Protein AF-A0A2V7HXX5-F1 (afdb_monomer_lite)

pLDDT: mean 82.72, std 11.66, range [48.97, 94.56]

Secondary structure (DSSP, 8-state):
--TTSSSSPPEEEE---HHHHHH-----TTPEE--HHHHHTT-------TTS-EEEE--

Structure (mmCIF, N/CA/C/O backbone):
data_AF-A0A2V7HXX5-F1
#
_entry.id   AF-A0A2V7HXX5-F1
#
loop_
_atom_site.group_PDB
_atom_site.id
_atom_site.type_symbol
_atom_site.label_atom_id
_atom_site.label_alt_id
_atom_site.label_comp_id
_atom_site.label_asym_id
_atom_site.label_entity_id
_atom_site.label_seq_id
_atom_site.pdbx_PDB_ins_code
_atom_site.Cartn_x
_atom_site.Cartn_y
_atom_site.Cartn_z
_atom_site.occupancy
_atom_site.B_iso_or_equiv
_atom_site.auth_seq_id
_atom_site.auth_comp_id
_atom_site.auth_asym_id
_atom_site.auth_atom_id
_atom_site.pdbx_PDB_model_num
ATOM 1 N N . ILE A 1 1 ? -6.355 -14.368 11.159 1.00 48.97 1 ILE A N 1
ATOM 2 C CA . ILE A 1 1 ? -6.688 -12.934 11.330 1.00 48.97 1 ILE A CA 1
ATOM 3 C C . ILE A 1 1 ? -7.820 -12.626 10.361 1.00 48.97 1 ILE A C 1
ATOM 5 O O . ILE A 1 1 ? -7.603 -12.720 9.160 1.00 48.97 1 ILE A O 1
ATOM 9 N N . ARG A 1 2 ? -9.038 -12.384 10.857 1.00 51.78 2 ARG A N 1
ATOM 10 C CA . ARG A 1 2 ? -10.139 -11.887 10.020 1.00 51.78 2 ARG A CA 1
ATOM 11 C C . ARG A 1 2 ? -10.025 -10.369 10.002 1.00 51.78 2 ARG A C 1
ATOM 13 O O . ARG A 1 2 ? -10.076 -9.750 11.053 1.00 51.78 2 ARG A O 1
ATOM 20 N N . LEU A 1 3 ? -9.812 -9.789 8.824 1.00 61.16 3 LEU A N 1
ATOM 21 C CA . LEU A 1 3 ? -9.624 -8.343 8.663 1.00 61.16 3 LEU A CA 1
ATOM 22 C C . LEU A 1 3 ? -10.939 -7.549 8.780 1.00 61.16 3 LEU A C 1
ATOM 24 O O . LEU A 1 3 ? -10.909 -6.330 8.733 1.00 61.16 3 LEU A O 1
ATOM 28 N N . SER A 1 4 ? -12.088 -8.216 8.910 1.00 59.72 4 SER A N 1
ATOM 29 C CA . SER A 1 4 ? -13.416 -7.606 8.781 1.00 59.72 4 SER A CA 1
ATOM 30 C C . SER A 1 4 ? -14.407 -7.987 9.889 1.00 59.72 4 SER A C 1
ATOM 32 O O . SER A 1 4 ? -15.608 -7.884 9.659 1.00 59.72 4 SER A O 1
ATOM 34 N N . GLU A 1 5 ? -13.956 -8.457 11.057 1.00 58.19 5 GLU A N 1
ATOM 35 C CA . GLU A 1 5 ? -14.859 -8.730 12.191 1.00 58.19 5 GLU A CA 1
ATOM 36 C C . GLU A 1 5 ? -14.724 -7.691 13.308 1.00 58.19 5 GLU A C 1
ATOM 38 O O . GLU A 1 5 ? -13.639 -7.164 13.536 1.00 58.19 5 GLU A O 1
ATOM 43 N N . GLU A 1 6 ? -15.880 -7.382 13.913 1.00 63.41 6 GLU A N 1
ATOM 44 C CA . GLU A 1 6 ? -16.168 -6.415 14.987 1.00 63.41 6 GLU A CA 1
ATOM 45 C C . GLU A 1 6 ? -15.142 -5.277 15.160 1.00 63.41 6 GLU A C 1
ATOM 47 O O . GLU A 1 6 ? -14.272 -5.294 16.027 1.00 63.41 6 GLU A O 1
ATOM 52 N N . GLY A 1 7 ? -15.280 -4.243 14.320 1.00 65.06 7 GLY A N 1
ATOM 53 C CA . GLY A 1 7 ? -14.484 -3.014 14.361 1.00 65.06 7 GLY A CA 1
ATOM 54 C C . GLY A 1 7 ? -14.650 -2.166 13.095 1.00 65.06 7 GLY A 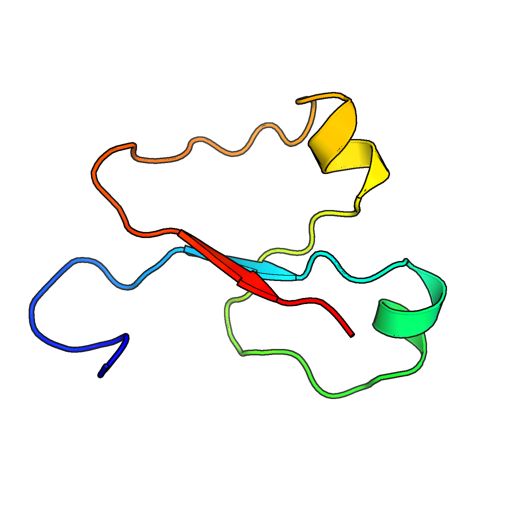C 1
ATOM 55 O O . GLY A 1 7 ? -15.338 -2.559 12.150 1.00 65.06 7 GLY A O 1
ATOM 56 N N . LYS A 1 8 ? -14.011 -0.986 13.044 1.00 73.31 8 LYS A N 1
ATOM 57 C CA . LYS A 1 8 ? -13.886 -0.231 11.784 1.00 73.31 8 LYS A CA 1
ATOM 58 C C . LYS A 1 8 ? -13.066 -1.076 10.800 1.00 73.31 8 LYS A C 1
ATOM 60 O O . LYS A 1 8 ? -11.965 -1.497 11.147 1.00 73.31 8 LYS A O 1
ATOM 65 N N . GLN A 1 9 ? -13.574 -1.293 9.581 1.00 82.31 9 GLN A N 1
ATOM 66 C CA . GLN A 1 9 ? -12.834 -2.009 8.527 1.00 82.31 9 GLN A CA 1
ATOM 67 C C . GLN A 1 9 ? -11.435 -1.404 8.355 1.00 82.31 9 GLN A C 1
ATOM 69 O O . GLN A 1 9 ? -11.339 -0.186 8.421 1.00 82.31 9 GLN A O 1
ATOM 74 N N . PRO A 1 10 ? -10.359 -2.157 8.101 1.00 87.75 10 PRO A N 1
ATOM 75 C CA . PRO A 1 10 ? -9.025 -1.592 7.925 1.00 87.75 10 PRO A CA 1
ATOM 76 C C . PRO A 1 10 ? -8.950 -0.672 6.703 1.00 87.75 10 PRO A C 1
ATOM 78 O O . PRO A 1 10 ? -9.767 -0.756 5.784 1.00 87.75 10 PRO A O 1
ATOM 81 N N . ILE A 1 11 ? -7.958 0.214 6.691 1.00 88.94 11 ILE A N 1
ATOM 82 C CA . ILE A 1 11 ? -7.546 0.913 5.472 1.00 88.94 11 ILE A CA 1
ATOM 83 C C . ILE A 1 11 ? -6.599 -0.021 4.725 1.00 88.94 11 ILE A C 1
ATOM 85 O O . ILE A 1 11 ? -5.592 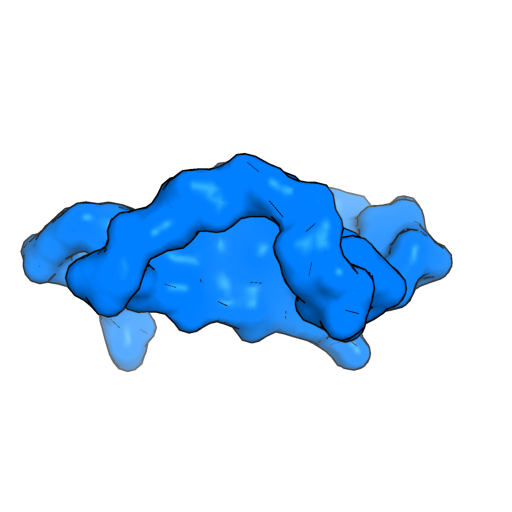-0.453 5.282 1.00 88.94 11 ILE A O 1
ATOM 89 N N . ILE A 1 12 ? -6.921 -0.342 3.476 1.00 91.62 12 ILE A N 1
ATOM 90 C CA . ILE A 1 12 ? -6.081 -1.196 2.635 1.00 91.62 12 ILE A CA 1
ATOM 91 C C . ILE A 1 12 ? -5.290 -0.293 1.690 1.00 91.62 12 ILE A C 1
ATOM 93 O O . ILE A 1 12 ? -5.889 0.504 0.973 1.00 91.62 12 ILE A O 1
ATOM 97 N N . LEU A 1 13 ? -3.964 -0.410 1.688 1.00 92.38 13 LEU A N 1
ATOM 98 C CA . LEU A 1 13 ? -3.061 0.376 0.849 1.00 92.38 13 LEU A CA 1
ATOM 99 C C . LEU A 1 13 ? -2.380 -0.521 -0.183 1.00 92.38 13 LEU A C 1
ATOM 101 O O . LEU A 1 13 ? -1.751 -1.518 0.169 1.00 92.38 13 LEU A O 1
ATOM 105 N N . ASP A 1 14 ? -2.487 -0.149 -1.453 1.00 93.75 14 ASP A N 1
ATOM 106 C CA . ASP A 1 14 ? -1.753 -0.766 -2.554 1.00 93.75 14 ASP A CA 1
ATOM 107 C C . ASP A 1 14 ? -0.456 0.004 -2.801 1.00 93.75 14 ASP A C 1
ATOM 109 O O . ASP A 1 14 ? -0.470 1.062 -3.441 1.00 93.75 14 ASP A O 1
ATOM 113 N N . THR A 1 15 ? 0.655 -0.552 -2.317 1.00 94.06 15 THR A N 1
ATOM 114 C CA . THR A 1 15 ? 1.981 0.084 -2.328 1.00 94.06 15 THR A CA 1
ATOM 115 C C . THR A 1 15 ? 2.915 -0.466 -3.396 1.00 94.06 15 THR A C 1
ATOM 117 O O . THR A 1 15 ? 4.128 -0.267 -3.358 1.00 94.06 15 THR A O 1
ATOM 120 N N . ARG A 1 16 ? 2.364 -1.159 -4.399 1.00 94.56 16 ARG A N 1
ATOM 121 C CA . ARG A 1 16 ? 3.139 -1.706 -5.523 1.00 94.56 16 ARG A CA 1
ATOM 122 C C . ARG A 1 16 ? 3.916 -0.615 -6.268 1.00 94.56 16 ARG A C 1
ATOM 124 O O . ARG A 1 16 ? 3.528 0.547 -6.261 1.00 94.56 16 ARG A O 1
ATOM 131 N N . LYS A 1 17 ? 4.975 -0.958 -6.997 1.00 93.25 17 LYS A N 1
ATOM 132 C CA . LYS A 1 17 ? 5.537 -0.022 -7.993 1.00 93.25 17 LYS A CA 1
ATOM 133 C C . LYS A 1 17 ? 4.535 0.193 -9.130 1.00 93.25 17 LYS A C 1
ATOM 135 O O . LYS A 1 17 ? 3.744 -0.710 -9.408 1.00 93.25 17 LYS A O 1
ATOM 140 N N . SER A 1 18 ? 4.570 1.350 -9.792 1.00 90.75 18 SER A N 1
ATOM 141 C CA . SER A 1 18 ? 3.611 1.700 -10.859 1.00 90.75 18 SER A CA 1
ATOM 142 C C . SER A 1 18 ? 3.520 0.624 -11.941 1.00 90.75 18 SER A C 1
ATOM 144 O O . SER A 1 18 ? 2.427 0.177 -12.273 1.00 90.75 18 SER A O 1
ATOM 146 N N . GLU A 1 19 ? 4.661 0.078 -12.365 1.00 91.31 19 GLU A N 1
ATOM 147 C CA . GLU A 1 19 ? 4.702 -1.012 -13.344 1.00 91.31 19 GLU A CA 1
ATOM 148 C C . GLU A 1 19 ? 3.921 -2.261 -12.902 1.00 91.31 19 GLU A C 1
ATOM 150 O O . GLU A 1 19 ? 3.244 -2.893 -13.710 1.00 91.31 19 GLU A O 1
ATOM 155 N N . ALA A 1 20 ? 4.012 -2.642 -11.624 1.00 90.31 20 ALA A N 1
ATOM 156 C CA . ALA A 1 20 ? 3.318 -3.813 -11.089 1.00 90.31 20 ALA A CA 1
ATOM 157 C C . ALA A 1 20 ? 1.826 -3.533 -10.858 1.00 90.31 20 ALA A C 1
ATOM 159 O O . ALA A 1 20 ? 0.996 -4.414 -11.076 1.00 90.31 20 ALA A O 1
ATOM 160 N N . TYR A 1 21 ? 1.479 -2.306 -10.465 1.00 90.38 21 TYR A N 1
ATOM 161 C CA . TYR A 1 21 ? 0.094 -1.855 -10.322 1.00 90.38 21 TYR A CA 1
ATOM 162 C C . TYR A 1 21 ? -0.668 -1.854 -11.657 1.00 90.38 21 TYR A C 1
ATOM 164 O O . TYR A 1 21 ? -1.849 -2.198 -11.699 1.00 90.38 21 TYR A O 1
ATOM 172 N N . GLU A 1 22 ? 0.007 -1.482 -12.745 1.00 90.81 22 GLU A N 1
ATOM 173 C CA . GLU A 1 22 ? -0.565 -1.444 -14.094 1.00 90.81 22 GLU A CA 1
ATOM 174 C C . GLU A 1 22 ? -0.665 -2.835 -14.730 1.00 90.81 22 GLU A C 1
ATOM 176 O O . GLU A 1 22 ? -1.673 -3.155 -15.360 1.00 90.81 22 GLU A O 1
ATOM 181 N N . LYS A 1 23 ? 0.356 -3.684 -14.550 1.00 92.44 23 LYS A N 1
ATOM 182 C CA . LYS A 1 23 ? 0.411 -5.030 -15.152 1.00 92.44 23 LYS A CA 1
ATOM 183 C C . LYS A 1 23 ? -0.509 -6.046 -14.475 1.00 92.44 23 LYS A C 1
ATOM 185 O O . LYS A 1 23 ? -0.913 -7.014 -15.116 1.00 92.44 23 LYS A O 1
ATOM 190 N N . LEU A 1 24 ? -0.812 -5.872 -13.187 1.00 87.44 24 LEU A N 1
ATOM 191 C CA . LEU A 1 24 ? -1.603 -6.826 -12.411 1.00 87.44 24 LEU A CA 1
ATOM 192 C C . LEU A 1 24 ? -3.049 -6.325 -12.257 1.00 87.44 24 LEU A C 1
ATOM 194 O O . LEU A 1 24 ? -3.303 -5.421 -11.459 1.00 87.44 24 LEU A O 1
ATOM 198 N N . PRO A 1 25 ? -4.025 -6.933 -12.960 1.00 83.69 25 PRO A N 1
ATOM 199 C CA . PRO A 1 25 ? -5.409 -6.457 -12.953 1.00 83.69 25 PRO A CA 1
ATOM 200 C C . PRO A 1 25 ? -6.110 -6.690 -11.609 1.00 83.69 25 PRO A C 1
ATOM 202 O O . PRO A 1 25 ? -7.088 -6.013 -11.294 1.00 83.69 25 PRO A O 1
ATOM 205 N N . LEU A 1 26 ? -5.614 -7.637 -10.804 1.00 89.81 26 LEU A N 1
ATOM 206 C CA . LEU A 1 26 ? -6.151 -7.918 -9.480 1.00 89.81 26 LEU A CA 1
ATOM 207 C C . LEU A 1 26 ? -5.716 -6.835 -8.487 1.00 89.81 26 LEU A C 1
ATOM 209 O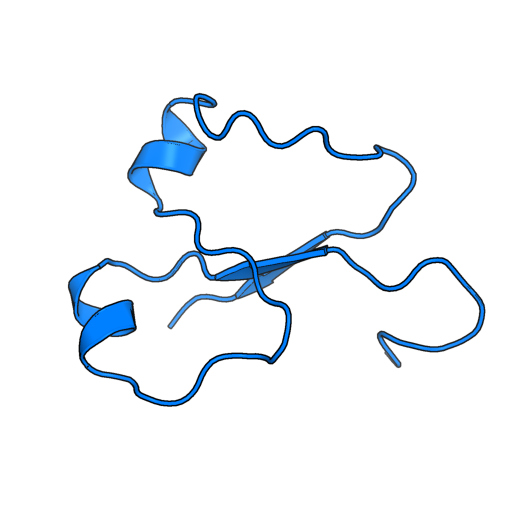 O . LEU A 1 26 ? -4.526 -6.562 -8.286 1.00 89.81 26 LEU A O 1
ATOM 213 N N . LYS A 1 27 ? -6.723 -6.229 -7.862 1.00 90.62 27 LYS A N 1
ATOM 214 C CA . LYS A 1 27 ? -6.620 -5.217 -6.810 1.00 90.62 27 LYS A CA 1
ATOM 215 C C . LYS A 1 27 ? -7.550 -5.630 -5.683 1.00 90.62 27 LYS A C 1
ATOM 217 O O . LYS A 1 27 ? -8.635 -6.150 -5.949 1.00 90.62 27 LYS A O 1
ATOM 222 N N . ILE A 1 28 ? -7.139 -5.404 -4.439 1.00 90.19 28 ILE A N 1
ATOM 223 C CA . ILE A 1 28 ? -8.033 -5.636 -3.305 1.00 90.19 28 ILE A CA 1
ATOM 224 C C . ILE A 1 28 ? -9.152 -4.582 -3.369 1.00 90.19 28 ILE A C 1
ATOM 226 O O . ILE A 1 28 ? -8.848 -3.389 -3.414 1.00 90.19 28 ILE A O 1
ATOM 230 N N . PRO A 1 29 ? -10.439 -4.972 -3.399 1.00 89.06 29 PRO A N 1
ATOM 231 C CA . PRO A 1 29 ? -11.534 -4.009 -3.433 1.00 89.06 29 PRO A CA 1
ATOM 232 C C . PRO A 1 29 ? -11.450 -3.015 -2.271 1.00 89.06 29 PRO A C 1
ATOM 234 O O . PRO A 1 29 ? -11.206 -3.403 -1.131 1.00 89.06 29 PRO A O 1
ATOM 237 N N . GLY A 1 30 ? -11.638 -1.728 -2.566 1.00 88.31 30 GLY A N 1
ATOM 238 C CA . GLY A 1 30 ? -11.526 -0.660 -1.568 1.00 88.31 30 GLY A CA 1
ATOM 239 C C . GLY A 1 30 ? -10.091 -0.295 -1.171 1.00 88.31 30 GLY A C 1
ATOM 240 O O . GLY A 1 30 ? -9.921 0.528 -0.273 1.00 88.31 30 GLY A O 1
ATOM 241 N N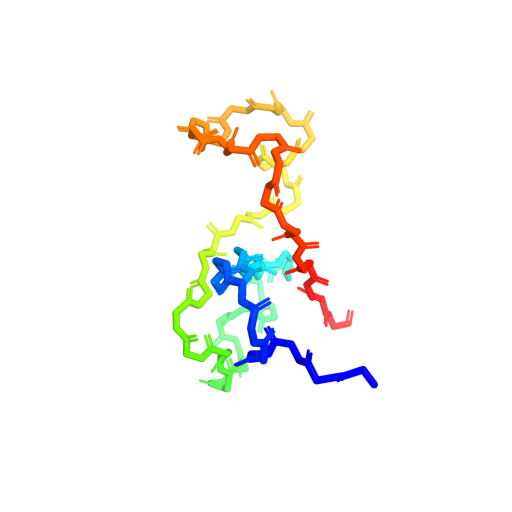 . SER A 1 31 ? -9.061 -0.859 -1.819 1.00 91.25 31 SER A N 1
ATOM 242 C CA . SER A 1 31 ? -7.685 -0.422 -1.584 1.00 91.25 31 SER A CA 1
ATOM 243 C C . SER A 1 31 ? -7.432 0.973 -2.143 1.00 91.25 31 SER A C 1
ATOM 245 O O . SER A 1 31 ? -7.770 1.253 -3.295 1.00 91.25 31 SER A O 1
ATOM 247 N N . VAL A 1 32 ? -6.762 1.808 -1.359 1.00 91.06 32 VAL A N 1
ATOM 248 C CA . VAL A 1 32 ? -6.245 3.104 -1.791 1.00 91.06 32 VAL A CA 1
ATOM 249 C C . VAL A 1 32 ? -4.876 2.893 -2.422 1.00 91.06 32 VAL A C 1
ATOM 251 O O . VAL A 1 32 ? -4.012 2.224 -1.855 1.00 91.06 32 VAL A O 1
ATOM 254 N N . ARG A 1 33 ? -4.683 3.450 -3.615 1.00 91.69 33 ARG A N 1
ATOM 255 C CA . ARG A 1 33 ? -3.393 3.423 -4.296 1.00 91.69 33 ARG A CA 1
ATOM 256 C C . ARG A 1 33 ? -2.470 4.459 -3.667 1.00 91.69 33 ARG A C 1
ATOM 258 O O . ARG A 1 33 ? -2.850 5.621 -3.591 1.00 91.69 33 ARG A O 1
ATOM 265 N N . LEU A 1 34 ? -1.279 4.028 -3.263 1.00 91.94 34 LEU A N 1
ATOM 266 C CA . LEU A 1 34 ? -0.228 4.919 -2.793 1.00 91.94 34 LEU A CA 1
ATOM 267 C C . LEU A 1 34 ? 1.124 4.385 -3.254 1.00 91.94 34 LEU A C 1
ATOM 269 O O . LEU A 1 34 ? 1.517 3.295 -2.850 1.00 91.94 34 LEU A O 1
ATOM 273 N N . SER A 1 35 ? 1.816 5.089 -4.143 1.00 90.75 35 SER A N 1
ATOM 274 C CA . SER A 1 35 ? 3.114 4.631 -4.635 1.00 90.75 35 SER A CA 1
ATOM 275 C C . SER A 1 35 ? 4.176 4.675 -3.522 1.00 90.75 35 SER A C 1
ATOM 277 O O . SER A 1 35 ? 4.032 5.433 -2.558 1.00 90.75 35 SER A O 1
ATOM 279 N N . PRO A 1 36 ? 5.255 3.874 -3.619 1.00 90.25 36 PRO A N 1
ATOM 280 C CA . PRO A 1 36 ? 6.372 3.957 -2.678 1.00 90.25 36 PRO A CA 1
ATOM 281 C C . PRO A 1 36 ? 6.931 5.380 -2.530 1.00 90.25 36 PRO A C 1
ATOM 283 O O . PRO A 1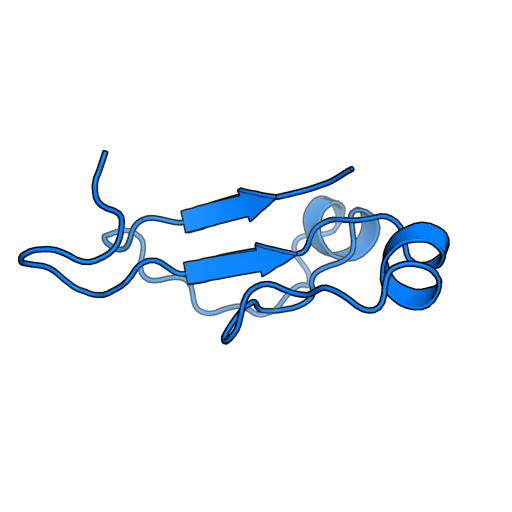 36 ? 7.229 5.812 -1.423 1.00 90.25 36 PRO A O 1
ATOM 286 N N . GLU A 1 37 ? 7.000 6.135 -3.626 1.00 88.50 37 GLU A N 1
ATOM 287 C CA . GLU A 1 37 ? 7.511 7.508 -3.652 1.00 88.50 37 GLU A CA 1
ATOM 288 C C . GLU A 1 37 ? 6.585 8.490 -2.898 1.00 88.50 37 GLU A C 1
ATOM 290 O O . GLU A 1 37 ? 7.043 9.381 -2.173 1.00 88.50 37 GLU A O 1
ATOM 295 N N . GLU A 1 38 ? 5.266 8.315 -3.013 1.00 87.00 38 GLU A N 1
ATOM 296 C CA . GLU A 1 38 ? 4.271 9.099 -2.263 1.00 87.00 38 GLU A CA 1
ATOM 297 C C . GLU A 1 38 ? 4.296 8.769 -0.758 1.00 87.00 38 GLU A C 1
ATOM 299 O O . GLU A 1 38 ? 4.090 9.647 0.084 1.00 87.00 38 GLU A O 1
ATOM 304 N N . LEU A 1 39 ? 4.597 7.512 -0.413 1.00 83.25 39 LEU A N 1
ATOM 305 C CA . LEU A 1 39 ? 4.821 7.054 0.963 1.00 83.25 39 LEU A CA 1
ATOM 306 C C . LEU A 1 39 ? 6.064 7.687 1.585 1.00 83.25 39 LEU A C 1
ATOM 308 O O . LEU A 1 39 ? 5.989 8.225 2.689 1.00 83.25 39 LEU A O 1
ATOM 312 N N . GLU A 1 40 ? 7.195 7.636 0.883 1.00 84.62 40 GLU A N 1
ATOM 313 C CA . GLU A 1 40 ? 8.477 8.164 1.364 1.00 84.62 40 GLU A CA 1
ATOM 314 C C . GLU A 1 40 ? 8.439 9.678 1.572 1.00 84.62 40 GLU A C 1
ATOM 316 O O . GLU A 1 40 ? 9.001 10.195 2.536 1.00 84.62 40 GLU A O 1
ATOM 321 N N . SER A 1 41 ? 7.744 10.395 0.691 1.00 83.81 41 SER A N 1
ATOM 322 C CA . SER A 1 41 ? 7.601 11.849 0.791 1.00 83.81 41 SER A CA 1
ATOM 323 C C . SER A 1 41 ? 6.591 12.297 1.853 1.00 83.81 41 SER A C 1
ATOM 325 O O . SER A 1 41 ? 6.542 13.484 2.174 1.00 83.81 41 SER A O 1
ATOM 327 N N . GLY A 1 42 ? 5.766 11.388 2.389 1.00 74.19 42 GLY A N 1
ATOM 328 C CA . GLY A 1 42 ? 4.695 11.722 3.334 1.00 74.19 42 GLY A CA 1
ATOM 329 C C . GLY A 1 42 ? 3.615 12.641 2.746 1.00 74.19 42 GLY A C 1
ATOM 330 O O . GLY A 1 42 ? 2.800 13.189 3.487 1.00 74.19 42 GLY A O 1
ATOM 331 N N . THR A 1 43 ? 3.592 12.824 1.422 1.00 61.97 43 THR A N 1
ATOM 332 C CA . THR A 1 43 ? 2.695 13.764 0.723 1.00 61.97 43 THR A CA 1
ATOM 333 C C . THR A 1 43 ? 1.336 13.164 0.373 1.00 61.97 43 THR A C 1
ATOM 335 O O . THR A 1 43 ? 0.492 13.846 -0.201 1.00 61.97 43 THR A O 1
ATOM 338 N N . ALA A 1 44 ? 1.090 11.918 0.784 1.00 69.31 44 ALA A N 1
ATOM 339 C CA . ALA A 1 44 ? -0.119 11.155 0.493 1.00 69.31 44 ALA A CA 1
ATOM 340 C C . ALA A 1 44 ? -1.438 11.862 0.855 1.00 69.31 44 ALA A C 1
ATOM 342 O O . ALA A 1 44 ? -2.487 11.484 0.341 1.00 69.31 44 ALA A O 1
ATOM 343 N N . GLY A 1 45 ? -1.418 12.834 1.779 1.00 66.12 45 GLY A N 1
ATOM 344 C CA . GLY A 1 45 ? -2.612 13.580 2.191 1.00 66.12 45 GLY A CA 1
ATOM 345 C C . GLY A 1 45 ? -3.727 12.704 2.775 1.00 66.12 45 GLY A C 1
ATOM 346 O O . GLY A 1 45 ? -4.858 13.165 2.910 1.00 66.12 45 GLY A O 1
ATOM 347 N N . LEU A 1 46 ? -3.435 11.440 3.108 1.00 71.38 46 LEU A N 1
ATOM 348 C CA . LEU A 1 46 ? -4.396 10.557 3.747 1.00 71.38 46 LEU A CA 1
ATOM 349 C C . LEU A 1 46 ? -4.608 11.030 5.184 1.00 71.38 46 LEU A C 1
ATOM 351 O O . LEU A 1 46 ? -3.712 10.924 6.022 1.00 71.38 46 LEU A O 1
ATOM 355 N N . GLU A 1 47 ? -5.821 11.478 5.490 1.00 72.81 47 GLU A N 1
ATOM 356 C CA . GLU A 1 47 ? -6.280 11.567 6.872 1.00 72.81 47 GLU A CA 1
ATOM 357 C C . GLU A 1 47 ? -6.435 10.145 7.424 1.00 72.81 47 GLU A C 1
ATOM 359 O O . GLU A 1 47 ? -7.437 9.455 7.213 1.00 72.81 47 GLU A O 1
ATOM 364 N N . MET A 1 48 ? -5.385 9.666 8.088 1.00 72.75 48 MET A N 1
ATOM 365 C CA . MET A 1 48 ? -5.369 8.350 8.710 1.00 72.75 48 MET A CA 1
ATOM 366 C C . MET A 1 48 ? -5.890 8.455 10.141 1.00 72.75 48 MET A C 1
ATOM 368 O O . MET A 1 48 ? -5.308 9.132 10.986 1.00 72.75 48 MET A O 1
ATOM 372 N N . ASP A 1 49 ? -6.977 7.744 10.432 1.00 80.62 49 ASP A N 1
ATOM 373 C CA . ASP A 1 49 ? -7.398 7.507 11.812 1.00 80.62 49 ASP A CA 1
ATOM 374 C C . ASP A 1 49 ? -6.359 6.600 12.489 1.00 80.62 49 ASP A C 1
ATOM 376 O O . ASP A 1 49 ? -6.252 5.421 12.154 1.00 80.62 49 ASP A O 1
ATOM 380 N N . VAL A 1 50 ? -5.597 7.142 13.443 1.00 80.44 50 VAL A N 1
ATOM 381 C CA . VAL A 1 50 ? -4.532 6.418 14.166 1.00 80.44 50 VAL A CA 1
ATOM 382 C C . VAL A 1 50 ? -5.045 5.232 14.991 1.00 80.44 50 VAL A C 1
ATOM 384 O O . VAL A 1 50 ? -4.257 4.386 15.402 1.00 80.44 50 VAL A O 1
ATOM 387 N N . ASN A 1 51 ? -6.360 5.139 15.211 1.00 83.44 51 ASN A N 1
ATOM 388 C CA . ASN A 1 51 ? -6.999 4.012 15.893 1.00 83.44 51 ASN A CA 1
ATOM 389 C C . ASN A 1 51 ? -7.538 2.957 14.915 1.00 83.44 51 ASN A C 1
ATOM 391 O O . ASN A 1 51 ? -8.185 1.994 15.332 1.00 83.44 51 ASN A O 1
ATOM 395 N N . ARG A 1 52 ? -7.324 3.140 13.608 1.00 82.94 52 ARG A N 1
ATOM 396 C CA . ARG A 1 52 ? -7.804 2.247 12.556 1.00 82.94 52 ARG A CA 1
ATOM 397 C C . ARG A 1 52 ? -6.635 1.435 11.992 1.00 82.94 52 ARG A C 1
ATOM 399 O O . ARG A 1 52 ? -5.643 2.021 11.567 1.00 82.94 52 ARG A O 1
ATOM 406 N N . PRO A 1 53 ? -6.740 0.096 11.931 1.00 87.19 53 PRO A N 1
ATOM 407 C CA . PRO A 1 53 ? -5.688 -0.723 11.344 1.00 87.19 53 PRO A CA 1
ATOM 408 C C . PRO A 1 53 ? -5.443 -0.381 9.873 1.00 87.19 53 PRO A C 1
ATOM 410 O O . PRO A 1 53 ? -6.381 -0.128 9.109 1.00 87.19 53 PRO A O 1
ATOM 413 N N . VAL A 1 54 ? -4.174 -0.434 9.477 1.00 88.25 54 VAL A N 1
ATOM 414 C CA . VAL A 1 54 ? -3.714 -0.179 8.110 1.00 88.25 54 VAL A CA 1
ATOM 415 C C . VAL A 1 54 ? -3.023 -1.432 7.603 1.00 88.25 54 VAL A C 1
ATOM 417 O O . VAL A 1 54 ? -2.143 -1.975 8.270 1.00 88.25 54 VAL A O 1
ATOM 420 N N . VAL A 1 55 ? -3.422 -1.896 6.425 1.00 91.06 55 VAL A N 1
ATOM 421 C CA . VAL A 1 55 ? -2.838 -3.063 5.765 1.00 91.06 55 VAL A CA 1
ATOM 422 C C . VAL A 1 55 ? -2.258 -2.612 4.437 1.00 91.06 55 VAL A C 1
ATOM 424 O O . VAL A 1 55 ? -3.002 -2.325 3.503 1.00 91.06 55 VAL A O 1
ATOM 427 N N . ALA A 1 56 ? -0.933 -2.554 4.351 1.00 91.81 56 ALA A N 1
ATOM 428 C CA . ALA A 1 56 ? -0.236 -2.332 3.093 1.00 91.81 56 ALA A CA 1
ATOM 429 C C . ALA A 1 56 ? 0.069 -3.672 2.414 1.00 91.81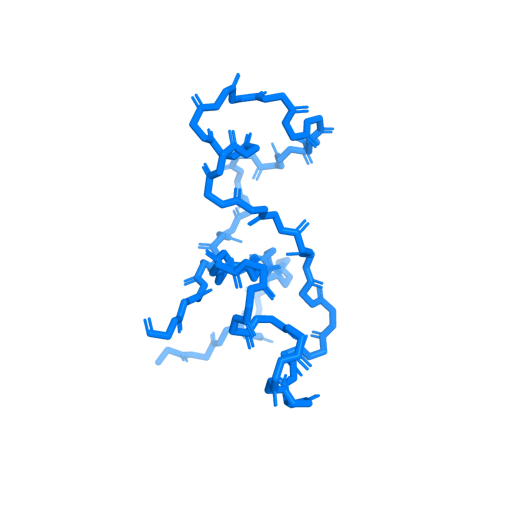 56 ALA A C 1
ATOM 431 O O . ALA A 1 56 ? 0.488 -4.621 3.080 1.00 91.81 56 ALA A O 1
ATOM 432 N N . TYR A 1 57 ? -0.124 -3.746 1.099 1.00 92.19 57 TYR A N 1
ATOM 433 C CA . TYR A 1 57 ? 0.295 -4.888 0.291 1.00 92.19 57 TYR A CA 1
ATOM 434 C C . TYR A 1 57 ? 1.117 -4.439 -0.915 1.00 92.19 57 TYR A C 1
ATOM 436 O O . TYR A 1 57 ? 0.839 -3.419 -1.551 1.00 92.19 57 TYR A O 1
ATOM 444 N N . CYS A 1 58 ? 2.128 -5.241 -1.230 1.00 90.88 58 CYS A N 1
ATOM 445 C CA . CYS A 1 58 ? 3.012 -5.075 -2.373 1.00 90.88 58 CYS A CA 1
ATOM 446 C C . CYS A 1 58 ? 3.121 -6.401 -3.147 1.00 90.88 58 CYS A C 1
ATOM 448 O O . CYS A 1 58 ? 2.334 -7.323 -2.923 1.00 90.88 58 CYS A O 1
ATOM 450 N N . THR A 1 59 ? 4.037 -6.460 -4.114 1.00 83.75 59 THR A N 1
ATOM 451 C CA . THR A 1 59 ? 4.361 -7.678 -4.880 1.00 83.75 59 THR A CA 1
ATOM 452 C C . THR A 1 59 ? 5.791 -8.082 -4.593 1.00 83.75 59 THR A C 1
ATOM 454 O O . THR A 1 59 ? 6.613 -7.149 -4.440 1.00 83.75 59 THR A O 1
#

Foldseek 3Di:
DPQDPDDDRAAEEEAEAPVCVVVDPDDDPNHDYDYPVNVVVVVVPDPDDPVGHYHYDYD

Sequence (59 aa):
IRLSEEGKQPIILDTRKSEAYEKLPLKIPGSVRLSPEELESGTAGLEMDVNRPVVAYCT

Radius of gyration: 12.29 Å; chains: 1; bounding box: 25×27×31 Å